Protein AF-A0A848F454-F1 (afdb_monomer_lite)

Secondary structure (DSSP, 8-state):
--PPPPPP---PPPPP--HHHHH-SSTT-HHHHHHHHHHHHHHHHHHHHHHHHHSSPPPHHHHHHHHHHHTSHHHHHHHHHHHHHHHHHHHHHHHHHHHHHHHHHHHHHHHHHHHHGGGHHHHHHHHHHHHHHHHHHHHHHHHHHHHHHH-HHHHHHHHH------------------

Radius of gyration: 47.29 Å; chains: 1; bounding box: 101×79×123 Å

Organism: NCBI:txid2728836

Structure (mmCIF, N/CA/C/O backbone):
data_AF-A0A848F454-F1
#
_entry.id   AF-A0A848F454-F1
#
loop_
_atom_site.group_PDB
_atom_site.id
_atom_site.type_symbol
_atom_site.label_atom_id
_atom_site.label_alt_id
_atom_site.label_comp_id
_atom_site.label_asym_id
_atom_site.label_entity_id
_atom_site.label_seq_id
_atom_site.pdbx_PDB_ins_code
_atom_site.Cartn_x
_atom_site.Cartn_y
_atom_site.Cartn_z
_atom_site.occupancy
_atom_site.B_iso_or_equiv
_atom_site.auth_seq_id
_atom_site.auth_comp_id
_atom_site.auth_asym_id
_atom_site.auth_atom_id
_atom_site.pdbx_PDB_model_num
ATOM 1 N N . MET A 1 1 ? -50.580 12.902 45.935 1.00 45.44 1 MET A N 1
ATOM 2 C CA . MET A 1 1 ? -49.292 12.178 45.995 1.00 45.44 1 MET A CA 1
ATOM 3 C C . MET A 1 1 ? -49.424 10.972 45.085 1.00 45.44 1 MET A C 1
ATOM 5 O O . MET A 1 1 ? -50.000 9.979 45.500 1.00 45.44 1 MET A O 1
ATOM 9 N N . SER A 1 2 ? -49.002 11.098 43.827 1.00 43.53 2 SER A N 1
ATOM 10 C CA . SER A 1 2 ? -49.099 10.017 42.840 1.00 43.53 2 SER A CA 1
ATOM 11 C C . SER A 1 2 ? -47.686 9.573 42.491 1.00 43.53 2 SER A C 1
ATOM 13 O O . SER A 1 2 ? -46.888 10.380 42.016 1.00 43.53 2 SER A O 1
ATOM 15 N N . ALA A 1 3 ? -47.368 8.321 42.814 1.00 49.91 3 ALA A N 1
ATOM 16 C CA . ALA A 1 3 ? -46.076 7.708 42.549 1.00 49.91 3 ALA A CA 1
ATOM 17 C C . ALA A 1 3 ? -45.879 7.526 41.036 1.00 49.91 3 ALA A C 1
ATOM 19 O O . ALA A 1 3 ? -46.734 6.956 40.360 1.00 49.91 3 ALA A O 1
ATOM 20 N N . GLN A 1 4 ? -44.757 8.022 40.515 1.00 55.28 4 GLN A N 1
ATOM 21 C CA . GLN A 1 4 ? -44.298 7.725 39.160 1.00 55.28 4 GLN A CA 1
ATOM 22 C C . GLN A 1 4 ? -43.738 6.294 39.123 1.00 55.28 4 GLN A C 1
ATOM 24 O O . GLN A 1 4 ? -42.974 5.930 40.022 1.00 55.28 4 GLN A O 1
ATOM 29 N N . PRO A 1 5 ? -44.079 5.473 38.117 1.00 55.25 5 PRO A N 1
ATOM 30 C CA . PRO A 1 5 ? -43.471 4.164 37.960 1.00 55.25 5 PRO A CA 1
ATOM 31 C C . PRO A 1 5 ? -42.067 4.319 37.361 1.00 55.25 5 PRO A C 1
ATOM 33 O O . PRO A 1 5 ? -41.865 5.022 36.372 1.00 55.25 5 PRO A O 1
ATOM 36 N N . LEU A 1 6 ? -41.094 3.663 37.994 1.00 48.56 6 LEU A N 1
ATOM 37 C CA . LEU A 1 6 ? -39.698 3.602 37.567 1.00 48.56 6 LEU A CA 1
ATOM 38 C C . LEU A 1 6 ? -39.610 2.983 36.166 1.00 48.56 6 LEU A C 1
ATOM 40 O O . LEU A 1 6 ? -40.014 1.839 35.957 1.00 48.56 6 LEU A O 1
ATOM 44 N N . ALA A 1 7 ? -39.078 3.755 35.218 1.00 51.28 7 ALA A N 1
ATOM 45 C CA . ALA A 1 7 ? -38.795 3.314 33.862 1.00 51.28 7 ALA A CA 1
ATOM 46 C C . ALA A 1 7 ? -37.866 2.092 33.891 1.00 51.28 7 ALA A C 1
ATOM 48 O O . ALA A 1 7 ? -36.738 2.149 34.382 1.00 51.28 7 ALA A O 1
ATOM 49 N N . SER A 1 8 ? -38.372 0.972 33.380 1.00 47.50 8 SER A N 1
ATOM 50 C CA . SER A 1 8 ? -37.621 -0.260 33.183 1.00 47.50 8 SER A CA 1
ATOM 51 C C . SER A 1 8 ? -36.456 -0.006 32.225 1.00 47.50 8 SER A C 1
ATOM 53 O O . SER A 1 8 ? -36.660 0.483 31.115 1.00 47.50 8 SER A O 1
ATOM 55 N N . GLY A 1 9 ? -35.236 -0.331 32.659 1.00 50.12 9 GLY A N 1
ATOM 56 C CA . GLY A 1 9 ? -34.034 -0.235 31.836 1.00 50.12 9 GLY A CA 1
ATOM 57 C C . GLY A 1 9 ? -34.177 -1.083 30.575 1.00 50.12 9 GLY A C 1
ATOM 58 O O . GLY A 1 9 ? -34.239 -2.310 30.646 1.00 50.12 9 GLY A O 1
ATOM 59 N N . SER A 1 10 ? -34.245 -0.425 29.420 1.00 44.00 10 SER A N 1
ATOM 60 C CA . SER A 1 10 ? -34.216 -1.079 28.118 1.00 44.00 10 SER A CA 1
ATOM 61 C C . SER A 1 10 ? -32.826 -1.668 27.899 1.00 44.00 10 SER A C 1
ATOM 63 O O . SER A 1 10 ? -31.872 -0.942 27.618 1.00 44.00 10 SER A O 1
ATOM 65 N N . ILE A 1 11 ? -32.708 -2.985 28.042 1.00 52.28 11 ILE A N 1
ATOM 66 C CA . ILE A 1 11 ? -31.531 -3.735 27.610 1.00 52.28 11 ILE A CA 1
ATOM 67 C C . ILE A 1 11 ? -31.545 -3.685 26.080 1.00 52.28 11 ILE A C 1
ATOM 69 O O . ILE A 1 11 ? -32.277 -4.433 25.433 1.00 52.28 11 ILE A O 1
ATOM 73 N N . THR A 1 12 ? -30.806 -2.746 25.489 1.00 55.12 12 THR A N 1
ATOM 74 C CA . THR A 1 12 ? -30.547 -2.754 24.046 1.00 55.12 12 THR A CA 1
ATOM 75 C C . THR A 1 12 ? -29.855 -4.070 23.687 1.00 55.12 12 THR A C 1
ATOM 77 O O . THR A 1 12 ? -28.896 -4.443 24.368 1.00 55.12 12 THR A O 1
ATOM 80 N N . PRO A 1 13 ? -30.333 -4.800 22.662 1.00 53.28 13 PRO A N 1
ATOM 81 C CA . PRO A 1 13 ? -29.710 -6.049 22.248 1.00 53.28 13 PRO A CA 1
ATOM 82 C C . PRO A 1 13 ? -28.257 -5.798 21.810 1.00 53.28 13 PRO A C 1
ATOM 84 O O . PRO A 1 13 ? -27.959 -4.713 21.302 1.00 53.28 13 PRO A O 1
ATOM 87 N N . PRO A 1 14 ? -27.354 -6.778 21.997 1.00 55.59 14 PRO A N 1
ATOM 88 C CA . PRO A 1 14 ? -25.957 -6.640 21.604 1.00 55.59 14 PRO A CA 1
ATOM 89 C C . PRO A 1 14 ? -25.873 -6.313 20.112 1.00 55.59 14 PRO A C 1
ATOM 91 O O . PRO A 1 14 ? -26.420 -7.032 19.273 1.00 55.59 14 PRO A O 1
ATOM 94 N N . THR A 1 15 ? -25.208 -5.207 19.781 1.00 56.75 15 THR A N 1
ATOM 95 C CA . THR A 1 15 ? -24.984 -4.807 18.390 1.00 56.75 15 THR A CA 1
ATOM 96 C C . THR A 1 15 ? -24.190 -5.896 17.667 1.00 56.75 15 THR A C 1
ATOM 98 O O . THR A 1 15 ? -23.108 -6.259 18.139 1.00 56.75 15 THR A O 1
ATOM 101 N N . PRO A 1 16 ? -24.677 -6.427 16.530 1.00 57.00 16 PRO A N 1
ATOM 102 C CA . PRO A 1 16 ? -23.926 -7.412 15.767 1.00 57.00 16 PRO A CA 1
ATOM 103 C C . PRO A 1 16 ? -22.580 -6.819 15.327 1.00 57.00 16 PRO A C 1
ATOM 105 O O . PRO A 1 16 ? -22.500 -5.673 14.887 1.00 57.00 16 PRO A O 1
ATOM 108 N N . HIS A 1 17 ? -21.505 -7.599 15.465 1.00 67.81 17 HIS A N 1
ATOM 109 C CA . HIS A 1 17 ? -20.146 -7.198 15.093 1.00 67.81 17 HIS A CA 1
ATOM 110 C C . HIS A 1 17 ? -19.968 -7.185 13.563 1.00 67.81 17 HIS A C 1
ATOM 112 O O . HIS A 1 17 ? -19.308 -8.053 12.999 1.00 67.81 17 HIS A O 1
ATOM 118 N N . THR A 1 18 ? -20.556 -6.201 12.884 1.00 83.38 18 THR A N 1
ATOM 119 C CA . THR A 1 18 ? -20.552 -6.076 11.414 1.00 83.38 18 THR A CA 1
ATOM 120 C C . THR A 1 18 ? -19.335 -5.333 10.853 1.00 83.38 18 THR A C 1
ATOM 122 O O . THR A 1 18 ? -19.245 -5.129 9.647 1.00 83.38 18 THR A O 1
ATOM 125 N N . THR A 1 19 ? -18.356 -4.962 11.686 1.00 89.50 19 THR A N 1
ATOM 126 C CA . THR A 1 19 ? -17.199 -4.150 11.260 1.00 89.50 19 THR A CA 1
ATOM 127 C C . THR A 1 19 ? -16.386 -4.788 10.134 1.00 89.50 19 THR A C 1
ATOM 129 O O . THR A 1 19 ? -15.828 -4.075 9.311 1.00 89.50 19 THR A O 1
ATOM 132 N N . TYR A 1 20 ? -16.331 -6.123 10.063 1.00 93.00 20 TYR A N 1
ATOM 133 C CA . TYR A 1 20 ? -15.667 -6.807 8.951 1.00 93.00 20 TYR A CA 1
ATOM 134 C C . TYR A 1 20 ? -16.362 -6.519 7.617 1.00 93.00 20 TYR A C 1
ATOM 136 O O . TYR A 1 20 ? -15.726 -6.021 6.699 1.00 93.00 20 TYR A O 1
ATOM 144 N N . SER A 1 21 ? -17.678 -6.741 7.541 1.00 93.00 21 SER A N 1
ATOM 145 C CA . SER A 1 21 ? -18.475 -6.450 6.341 1.00 93.00 21 SER A CA 1
ATOM 146 C C . SER A 1 21 ? -18.534 -4.960 5.993 1.00 93.00 21 SER A C 1
ATOM 148 O O . SER A 1 21 ? -18.821 -4.619 4.855 1.00 93.00 21 SER A O 1
ATOM 150 N N . SER A 1 22 ? -18.273 -4.071 6.956 1.00 92.75 22 SER A N 1
ATOM 151 C CA . SER A 1 22 ? -18.158 -2.629 6.707 1.00 92.75 22 SER A CA 1
ATOM 152 C C . SER A 1 22 ? -16.800 -2.214 6.128 1.00 92.75 22 SER A C 1
ATOM 154 O O . SER A 1 22 ? -16.682 -1.103 5.624 1.00 92.75 22 SER A O 1
ATOM 156 N N . LEU A 1 23 ? -15.768 -3.058 6.246 1.00 94.81 23 LEU A N 1
ATOM 157 C CA . LEU A 1 23 ? -14.408 -2.761 5.786 1.00 94.81 23 LEU A CA 1
ATOM 158 C C . LEU A 1 23 ? -13.990 -3.584 4.572 1.00 94.81 23 LEU A C 1
ATOM 160 O O . LEU A 1 23 ? -13.203 -3.076 3.785 1.00 94.81 23 LEU A O 1
ATOM 164 N N . VAL A 1 24 ? -14.469 -4.821 4.437 1.00 96.12 24 VAL A N 1
ATOM 165 C CA . VAL A 1 24 ? -14.072 -5.759 3.382 1.00 96.12 24 VAL A CA 1
ATOM 166 C C . VAL A 1 24 ? -15.215 -5.928 2.394 1.00 96.12 24 VAL A C 1
ATOM 168 O O . VAL A 1 24 ? -16.274 -6.447 2.747 1.00 96.12 24 VAL A O 1
ATOM 171 N N . GLU A 1 25 ? -14.986 -5.510 1.152 1.00 92.88 25 GLU A N 1
ATOM 172 C CA . GLU A 1 25 ? -16.002 -5.565 0.095 1.00 92.88 25 GLU A CA 1
ATOM 173 C C . GLU A 1 25 ? -16.031 -6.919 -0.627 1.00 92.88 25 GLU A C 1
ATOM 175 O O . GLU A 1 25 ? -17.074 -7.353 -1.116 1.00 92.88 25 GLU A O 1
ATOM 180 N N . SER A 1 26 ? -14.886 -7.603 -0.701 1.00 94.50 26 SER A N 1
ATOM 181 C CA . SER A 1 26 ? -14.753 -8.915 -1.341 1.00 94.50 26 SER A CA 1
ATOM 182 C C . SER A 1 26 ? -13.542 -9.681 -0.809 1.00 94.50 26 SER A C 1
ATOM 184 O O . SER A 1 26 ? -12.640 -9.097 -0.212 1.00 94.50 26 SER A O 1
ATOM 186 N N . ASP A 1 27 ? -13.459 -10.982 -1.092 1.00 91.12 27 ASP A N 1
ATOM 187 C CA . ASP A 1 27 ? -12.303 -11.801 -0.696 1.00 91.12 27 ASP A CA 1
ATOM 188 C C . ASP A 1 27 ? -10.980 -11.301 -1.304 1.00 91.12 27 ASP A C 1
ATOM 190 O O . ASP A 1 27 ? -9.922 -11.486 -0.704 1.00 91.12 27 ASP A O 1
ATOM 194 N N . ALA A 1 28 ? -11.034 -10.621 -2.454 1.00 92.50 28 ALA A N 1
ATOM 195 C CA . ALA A 1 28 ? -9.875 -10.039 -3.131 1.00 92.50 28 ALA A CA 1
ATOM 196 C C . ALA A 1 28 ? -9.559 -8.590 -2.696 1.00 92.50 28 ALA A C 1
ATOM 198 O O . ALA A 1 28 ? -8.589 -8.007 -3.182 1.00 92.50 28 ALA A O 1
ATOM 199 N N . ASP A 1 29 ? -10.349 -7.996 -1.793 1.00 95.75 29 ASP A N 1
ATOM 200 C CA . ASP A 1 29 ? -10.162 -6.624 -1.306 1.00 95.75 29 ASP A CA 1
ATOM 201 C C . ASP A 1 29 ? -9.009 -6.545 -0.294 1.00 95.75 29 ASP A C 1
ATOM 203 O O . ASP A 1 29 ? -9.201 -6.537 0.925 1.00 95.75 29 ASP A O 1
ATOM 207 N N . LEU A 1 30 ? -7.777 -6.500 -0.806 1.00 94.88 30 LEU A N 1
ATOM 208 C CA . LEU A 1 30 ? -6.572 -6.430 0.021 1.00 94.88 30 LEU A CA 1
ATOM 209 C C . LEU A 1 30 ? -6.564 -5.190 0.929 1.00 94.88 30 LEU A C 1
ATOM 211 O O . LEU A 1 30 ? -6.182 -5.296 2.095 1.00 94.88 30 LEU A O 1
ATOM 215 N N . VAL A 1 31 ? -7.026 -4.042 0.418 1.00 97.19 31 VAL A N 1
ATOM 216 C CA . VAL A 1 31 ? -7.158 -2.800 1.197 1.00 97.19 31 VAL A CA 1
ATOM 217 C C . VAL A 1 31 ? -8.091 -3.030 2.382 1.00 97.19 31 VAL A C 1
ATOM 219 O O . VAL A 1 31 ? -7.720 -2.734 3.517 1.00 97.19 31 VAL A O 1
ATOM 222 N N . GLY A 1 32 ? -9.264 -3.619 2.144 1.00 96.88 32 GLY A N 1
ATOM 223 C CA . GLY A 1 32 ? -10.228 -3.948 3.190 1.00 96.88 32 GLY A CA 1
ATOM 224 C C . GLY A 1 32 ? -9.670 -4.901 4.245 1.00 96.88 32 GLY A C 1
ATOM 225 O O . GLY A 1 32 ? -9.848 -4.668 5.443 1.00 96.88 32 GLY A O 1
ATOM 226 N N . HIS A 1 33 ? -8.952 -5.954 3.839 1.00 97.75 33 HIS A N 1
ATOM 227 C CA . HIS A 1 33 ? -8.353 -6.907 4.786 1.00 97.75 33 HIS A CA 1
ATOM 228 C C . HIS A 1 33 ? -7.281 -6.254 5.666 1.00 97.75 33 HIS A C 1
ATOM 230 O O . HIS A 1 33 ? -7.253 -6.479 6.881 1.00 97.75 33 HIS A O 1
ATOM 236 N N . VAL A 1 34 ? -6.424 -5.410 5.085 1.00 97.69 34 VAL A N 1
ATOM 237 C CA . VAL A 1 34 ? -5.413 -4.648 5.838 1.00 97.69 34 VAL A CA 1
ATOM 238 C C . VAL A 1 34 ? -6.084 -3.622 6.760 1.00 97.69 34 VAL A C 1
ATOM 240 O O . VAL A 1 34 ? -5.735 -3.531 7.939 1.00 97.69 34 VAL A O 1
ATOM 243 N N . ALA A 1 35 ? -7.113 -2.921 6.282 1.00 97.50 35 ALA A N 1
ATOM 244 C CA . ALA A 1 35 ? -7.908 -1.995 7.086 1.00 97.50 35 ALA A CA 1
ATOM 245 C C . ALA A 1 35 ? -8.575 -2.702 8.282 1.00 97.50 35 ALA A C 1
ATOM 247 O O . ALA A 1 35 ? -8.561 -2.196 9.409 1.00 97.50 35 ALA A O 1
ATOM 248 N N . TYR A 1 36 ? -9.093 -3.918 8.084 1.00 96.81 36 TYR A N 1
ATOM 249 C CA . TYR A 1 36 ? -9.636 -4.736 9.168 1.00 96.81 36 TYR A CA 1
ATOM 250 C C . TYR A 1 36 ? -8.564 -5.141 10.192 1.00 96.81 36 TYR A C 1
ATOM 252 O O . TYR A 1 36 ? -8.827 -5.138 11.401 1.00 96.81 36 TYR A O 1
ATOM 260 N N . ALA A 1 37 ? -7.340 -5.437 9.748 1.00 97.06 37 ALA A N 1
ATOM 261 C CA . ALA A 1 37 ? -6.222 -5.691 10.654 1.00 97.06 37 ALA A CA 1
ATOM 262 C C . ALA A 1 37 ? -5.902 -4.458 11.523 1.00 97.06 37 ALA A C 1
ATOM 264 O O . ALA A 1 37 ? -5.672 -4.605 12.728 1.00 97.06 37 ALA A O 1
ATOM 265 N N . PHE A 1 38 ? -5.973 -3.242 10.970 1.00 97.25 38 PHE A N 1
ATOM 266 C CA . PHE A 1 38 ? -5.823 -2.006 11.748 1.00 97.25 38 PHE A CA 1
ATOM 267 C C . PHE A 1 38 ? -6.941 -1.796 12.763 1.00 97.25 38 PHE A C 1
ATOM 269 O O . PHE A 1 38 ? -6.659 -1.466 13.916 1.00 97.25 38 PHE A O 1
ATOM 276 N N . TYR A 1 39 ? -8.190 -2.078 12.398 1.00 96.44 39 TYR A N 1
ATOM 277 C CA . TYR A 1 39 ? -9.290 -2.092 13.361 1.00 96.44 39 TYR A CA 1
ATOM 278 C C . TYR A 1 39 ? -9.012 -3.061 14.528 1.00 96.44 39 TYR A C 1
ATOM 280 O O 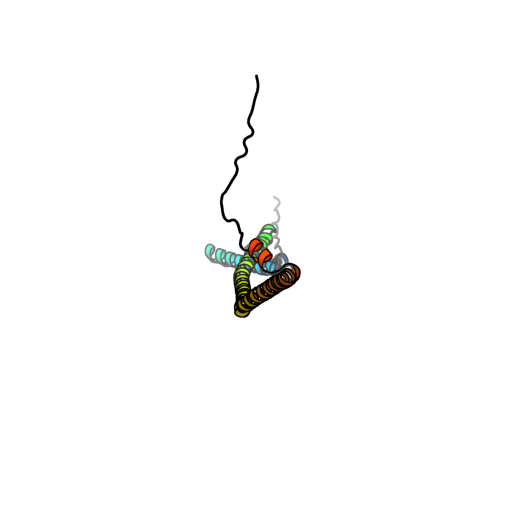. TYR A 1 39 ? -9.168 -2.705 15.699 1.00 96.44 39 TYR A O 1
ATOM 288 N N . LYS A 1 40 ? -8.557 -4.289 14.239 1.00 95.38 40 LYS A N 1
ATOM 289 C CA . LYS A 1 40 ? -8.238 -5.292 15.272 1.00 95.38 40 LYS A CA 1
ATOM 290 C C . LYS A 1 40 ? -7.076 -4.851 16.162 1.00 95.38 40 LYS A C 1
ATOM 292 O O . LYS A 1 40 ? -7.149 -5.040 17.378 1.00 95.38 40 LYS A O 1
ATOM 297 N N . ARG A 1 41 ? -6.045 -4.235 15.576 1.00 96.94 41 ARG A N 1
ATOM 298 C CA . ARG A 1 41 ? -4.927 -3.604 16.295 1.00 96.94 41 ARG A CA 1
ATOM 299 C C . ARG A 1 41 ? -5.438 -2.542 17.267 1.00 96.94 41 ARG A C 1
ATOM 301 O O . ARG A 1 41 ? -5.062 -2.552 18.436 1.00 96.94 41 ARG A O 1
ATOM 308 N N . ASP A 1 42 ? -6.311 -1.654 16.812 1.00 96.88 42 ASP A N 1
ATOM 309 C CA . ASP A 1 42 ? -6.854 -0.580 17.644 1.00 96.88 42 ASP A CA 1
ATOM 310 C C . ASP A 1 42 ? -7.762 -1.116 18.756 1.00 96.88 42 ASP A C 1
ATOM 312 O O . ASP A 1 42 ? -7.688 -0.643 19.889 1.00 96.88 42 ASP A O 1
ATOM 316 N N . LYS A 1 43 ? -8.552 -2.162 18.479 1.00 94.75 43 LYS A N 1
ATOM 317 C CA . LYS A 1 43 ? -9.345 -2.854 19.505 1.00 94.75 43 LYS A CA 1
ATOM 318 C C . LYS A 1 43 ? -8.460 -3.439 20.606 1.00 94.75 43 LYS A C 1
ATOM 320 O O . LYS A 1 43 ? -8.816 -3.361 21.780 1.00 94.75 43 LYS A O 1
ATOM 325 N N . LEU A 1 44 ? -7.312 -4.016 20.245 1.00 96.19 44 LEU A N 1
ATOM 326 C CA . LEU A 1 44 ? -6.352 -4.526 21.225 1.00 96.19 44 LEU A CA 1
ATOM 327 C C . LEU A 1 44 ? -5.789 -3.388 22.086 1.00 96.19 44 LEU A C 1
ATOM 329 O O . LEU A 1 44 ? -5.857 -3.476 23.311 1.00 96.19 44 LEU A O 1
ATOM 333 N N . LYS A 1 45 ? -5.340 -2.294 21.457 1.00 97.19 45 LYS A N 1
ATOM 334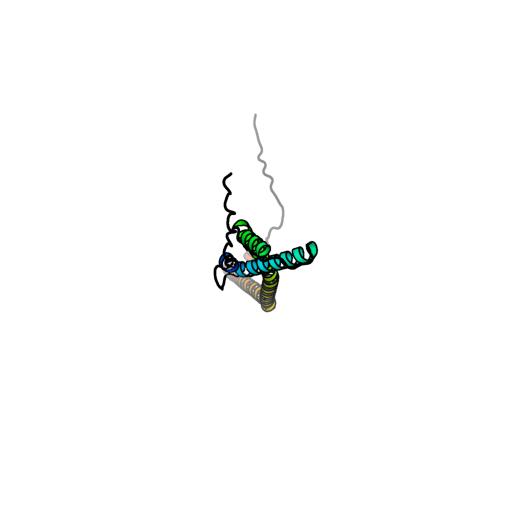 C CA . LYS A 1 45 ? -4.847 -1.098 22.162 1.00 97.19 45 LYS A CA 1
ATOM 335 C C . LYS A 1 45 ? -5.893 -0.515 23.110 1.00 97.19 45 LYS A C 1
ATOM 337 O O . LYS A 1 45 ? -5.560 -0.116 24.220 1.00 97.19 45 LYS A O 1
ATOM 342 N N . PHE A 1 46 ? -7.159 -0.491 22.700 1.00 96.75 46 PHE A N 1
ATOM 343 C CA . PHE A 1 46 ? -8.266 -0.067 23.552 1.00 96.75 46 PHE A CA 1
ATOM 344 C C . PHE A 1 46 ? -8.405 -0.963 24.792 1.00 96.75 46 PHE A C 1
ATOM 346 O O . PHE A 1 46 ? -8.452 -0.464 25.917 1.00 96.75 46 PHE A O 1
ATOM 353 N N . CYS A 1 47 ? -8.404 -2.287 24.612 1.00 94.62 47 CYS A N 1
ATOM 354 C CA . CYS A 1 47 ? 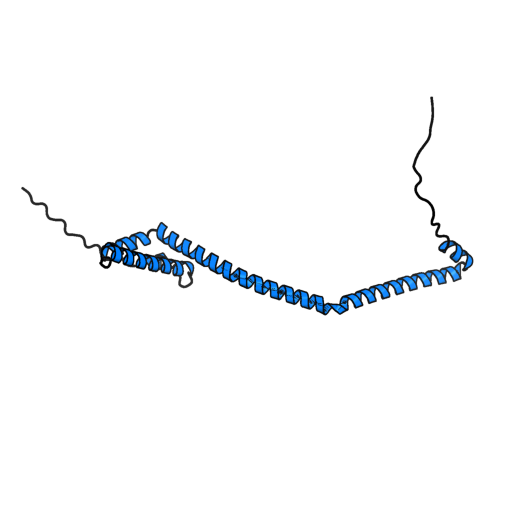-8.462 -3.2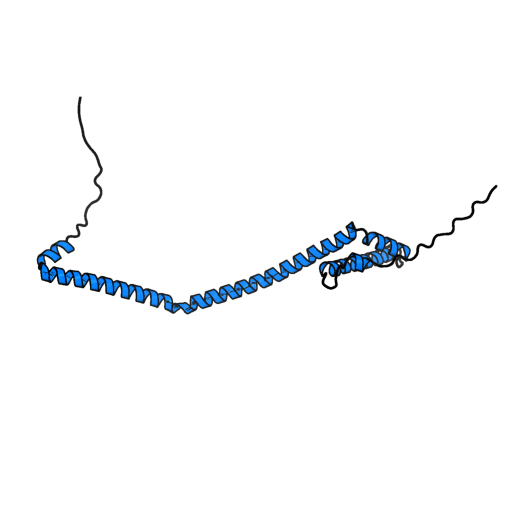36 25.726 1.00 94.62 47 CYS A CA 1
ATOM 355 C C . CYS A 1 47 ? -7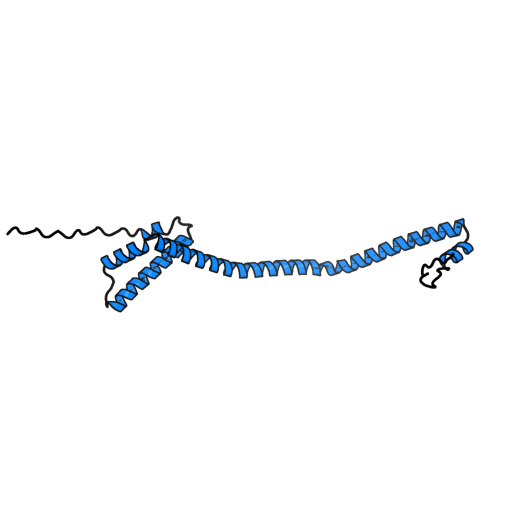.273 -3.084 26.687 1.00 94.62 47 CYS A C 1
ATOM 357 O O . CYS A 1 47 ? -7.454 -3.130 27.905 1.00 94.62 47 CYS A O 1
ATOM 359 N N . GLU A 1 48 ? -6.065 -2.909 26.151 1.00 96.69 48 GLU A N 1
ATOM 360 C CA . GLU A 1 48 ? -4.848 -2.677 26.934 1.00 96.69 48 GLU A CA 1
ATOM 361 C C . GLU A 1 48 ? -4.917 -1.360 27.705 1.00 96.69 48 GLU A C 1
ATOM 363 O O . GLU A 1 48 ? -4.597 -1.327 28.893 1.00 96.69 48 GLU A O 1
ATOM 368 N N . HIS A 1 49 ? -5.403 -0.295 27.064 1.00 97.06 49 HIS A N 1
ATOM 369 C CA . HIS A 1 49 ? -5.566 1.011 27.688 1.00 97.06 49 HIS A CA 1
ATOM 370 C C . HIS A 1 49 ? -6.518 0.953 28.885 1.00 97.06 49 HIS A C 1
ATOM 372 O O . HIS A 1 49 ? -6.164 1.433 29.961 1.00 97.06 49 HIS A O 1
ATOM 378 N N . ILE A 1 50 ? -7.686 0.317 28.735 1.00 96.75 50 ILE A N 1
ATOM 379 C CA . ILE A 1 50 ? -8.662 0.152 29.825 1.00 96.75 50 ILE A CA 1
ATOM 380 C C . ILE A 1 50 ? -8.082 -0.702 30.957 1.00 96.75 50 ILE A C 1
ATOM 382 O O . ILE A 1 50 ? -8.253 -0.376 32.132 1.00 96.75 50 ILE A O 1
ATOM 386 N N . ARG A 1 51 ? -7.331 -1.759 30.623 1.00 95.25 51 ARG A N 1
ATOM 387 C CA . ARG A 1 51 ? -6.642 -2.579 31.627 1.00 95.25 51 ARG A CA 1
ATOM 388 C C . ARG A 1 51 ? -5.616 -1.772 32.413 1.00 95.25 51 ARG A C 1
ATOM 390 O O . ARG A 1 51 ? -5.556 -1.914 33.630 1.00 95.25 51 ARG A O 1
ATOM 397 N N . ALA A 1 52 ? -4.844 -0.926 31.739 1.00 96.88 52 ALA A N 1
ATOM 398 C CA . ALA A 1 52 ? -3.833 -0.090 32.373 1.00 96.88 52 ALA A CA 1
ATOM 399 C C . ALA A 1 52 ? -4.441 1.017 33.253 1.00 96.88 52 ALA A C 1
ATOM 401 O O . ALA A 1 52 ? -3.907 1.309 34.317 1.00 96.88 52 ALA A O 1
ATOM 402 N N . THR A 1 53 ? -5.558 1.620 32.835 1.00 96.69 53 THR A N 1
ATOM 403 C CA . THR A 1 53 ? -6.187 2.752 33.544 1.00 96.69 53 THR A CA 1
ATOM 404 C C . THR A 1 53 ? -7.147 2.330 34.651 1.00 96.69 53 THR A C 1
ATOM 406 O O . THR A 1 53 ? -7.198 2.980 35.692 1.00 96.69 53 THR A O 1
ATOM 409 N N . HIS A 1 54 ? -7.897 1.243 34.460 1.00 95.38 54 HIS A N 1
ATOM 410 C CA . HIS A 1 54 ? -8.940 0.804 35.393 1.00 95.38 54 HIS A CA 1
ATOM 411 C C . HIS A 1 54 ? -8.610 -0.507 36.121 1.00 95.38 54 HIS A C 1
ATOM 413 O O . HIS A 1 54 ? -9.393 -0.944 36.963 1.00 95.38 54 HIS A O 1
ATOM 419 N N . GLY A 1 55 ? -7.491 -1.168 35.794 1.00 95.69 55 GLY A N 1
ATOM 420 C CA . GLY A 1 55 ? -7.080 -2.431 36.422 1.00 95.69 55 GLY A CA 1
ATOM 421 C C . GLY A 1 55 ? -7.984 -3.625 36.095 1.00 95.69 55 GLY A C 1
ATOM 422 O O . GLY A 1 55 ? -7.907 -4.658 36.757 1.00 95.69 55 GLY A O 1
ATOM 423 N N . ARG A 1 56 ? -8.855 -3.501 35.088 1.00 93.81 56 ARG A N 1
ATOM 424 C CA . ARG A 1 56 ? -9.824 -4.528 34.677 1.00 93.81 56 ARG A CA 1
ATOM 425 C C . ARG A 1 56 ? -9.934 -4.619 33.159 1.00 93.81 56 ARG A C 1
ATOM 427 O O . ARG A 1 56 ? -9.573 -3.692 32.445 1.00 93.81 56 ARG A O 1
ATOM 434 N N . SER A 1 57 ? -10.486 -5.719 32.658 1.00 92.94 57 SER A N 1
ATOM 435 C CA . SER A 1 57 ? -10.905 -5.797 31.254 1.00 92.94 57 SER A CA 1
ATOM 436 C C . SER A 1 57 ? -12.061 -4.821 30.962 1.00 92.94 57 SER A C 1
ATOM 438 O O . SER A 1 57 ? -12.826 -4.487 31.880 1.00 92.94 57 SER A O 1
ATOM 440 N N . PRO A 1 58 ? -12.209 -4.361 29.705 1.00 94.38 58 PRO A N 1
ATOM 441 C CA . PRO A 1 58 ? -13.346 -3.539 29.315 1.00 94.38 58 PRO A CA 1
ATOM 442 C C . PRO A 1 58 ? -14.660 -4.307 29.475 1.00 94.38 58 PRO A C 1
ATOM 444 O O . PRO A 1 58 ? -14.738 -5.512 29.231 1.00 94.38 58 PRO A O 1
ATOM 447 N N . THR A 1 59 ? -15.686 -3.592 29.919 1.00 94.88 59 THR A N 1
ATOM 448 C CA . THR A 1 59 ? -17.063 -4.076 29.991 1.00 94.88 59 THR A CA 1
ATOM 449 C C . THR A 1 59 ? -17.652 -4.212 28.590 1.00 94.88 59 THR A C 1
ATOM 451 O O . THR A 1 59 ? -17.178 -3.588 27.640 1.00 94.88 59 THR A O 1
ATOM 454 N N . GLN A 1 60 ? -18.730 -4.987 28.457 1.00 90.50 60 GLN A N 1
ATOM 455 C CA . GLN A 1 60 ? -19.405 -5.145 27.169 1.00 90.50 60 GLN A CA 1
ATOM 456 C C . GLN A 1 60 ? -19.883 -3.799 26.601 1.00 90.50 60 GLN A C 1
ATOM 458 O O . GLN A 1 60 ? -19.684 -3.531 25.423 1.00 90.50 60 GLN A O 1
ATOM 463 N N . GLN A 1 61 ? -20.417 -2.916 27.449 1.00 92.44 61 GLN A N 1
ATOM 464 C CA . GLN A 1 61 ? -20.902 -1.601 27.030 1.00 92.44 61 GLN A CA 1
ATOM 465 C C . GLN A 1 61 ? -19.773 -0.705 26.491 1.00 92.44 61 GLN A C 1
ATOM 467 O O . GLN A 1 61 ? -19.950 -0.033 25.480 1.00 92.44 61 GLN A O 1
ATOM 472 N N . GLU A 1 62 ? -18.595 -0.725 27.122 1.00 93.81 62 GLU A N 1
ATOM 473 C CA . GLU A 1 62 ? -17.410 -0.001 26.635 1.00 93.81 62 GLU A CA 1
ATOM 474 C C . GLU A 1 62 ? -16.942 -0.537 25.272 1.00 93.81 62 GLU A C 1
ATOM 476 O O . GLU A 1 62 ? -16.571 0.238 24.389 1.00 93.81 62 GLU A O 1
ATOM 481 N N . VAL A 1 63 ? -16.994 -1.859 25.079 1.00 92.62 63 VAL A N 1
ATOM 482 C CA . VAL A 1 63 ? -16.660 -2.499 23.799 1.00 92.62 63 VAL A CA 1
ATOM 483 C C . VAL A 1 63 ? -17.674 -2.134 22.714 1.00 92.62 63 VAL A C 1
ATOM 485 O O . VAL A 1 63 ? -17.270 -1.840 21.590 1.00 92.62 63 VAL A O 1
ATOM 488 N N . ASP A 1 64 ? -18.966 -2.113 23.035 1.00 91.31 64 ASP A N 1
ATOM 489 C CA . ASP A 1 64 ? -20.025 -1.757 22.089 1.00 91.31 64 ASP A CA 1
ATOM 490 C C . ASP A 1 64 ? -19.900 -0.295 21.640 1.00 91.31 64 ASP A C 1
ATOM 492 O O . ASP A 1 64 ? -19.954 -0.018 20.441 1.00 91.31 64 ASP A O 1
ATOM 496 N N . VAL A 1 65 ? -19.623 0.629 22.567 1.00 93.25 65 VAL A N 1
ATOM 497 C CA . VAL A 1 65 ? -19.344 2.040 22.243 1.00 93.25 65 VAL A CA 1
ATOM 498 C C . VAL A 1 65 ? -18.113 2.167 21.343 1.00 93.25 65 VAL A C 1
ATOM 500 O O . VAL A 1 65 ? -18.139 2.913 20.361 1.00 93.25 65 VAL A O 1
ATOM 503 N N . PHE A 1 66 ? -17.045 1.414 21.624 1.00 93.94 66 PHE A N 1
ATOM 504 C CA . PHE A 1 66 ? -15.858 1.388 20.767 1.00 93.94 66 PHE A CA 1
ATOM 505 C C . PHE A 1 66 ? -16.195 0.911 19.346 1.00 93.94 66 PHE A C 1
ATOM 507 O O . PHE A 1 66 ? -15.806 1.550 18.370 1.00 93.94 66 PHE A O 1
ATOM 514 N N . ILE A 1 67 ? -16.952 -0.182 19.214 1.00 92.94 67 ILE A N 1
ATOM 515 C CA . ILE A 1 67 ? -17.351 -0.726 17.908 1.00 92.94 67 ILE A CA 1
ATOM 516 C C . ILE A 1 67 ? -18.217 0.268 17.142 1.00 92.94 67 ILE A C 1
ATOM 518 O O . ILE A 1 67 ? -17.959 0.502 15.964 1.00 92.94 67 ILE A O 1
ATOM 522 N N . GLN A 1 68 ? -19.207 0.872 17.802 1.00 92.06 68 GLN A N 1
ATOM 523 C CA . GLN A 1 68 ? -20.040 1.909 17.200 1.00 92.06 68 GLN A CA 1
ATOM 524 C C . GLN A 1 68 ? -19.178 3.062 16.692 1.00 92.06 68 GLN A C 1
ATOM 526 O O . GLN A 1 68 ? -19.345 3.469 15.550 1.00 92.06 68 GLN A O 1
ATOM 531 N N . THR A 1 69 ? -18.202 3.505 17.491 1.00 93.19 69 THR A N 1
ATOM 532 C CA . THR A 1 69 ? -17.271 4.580 17.121 1.00 93.19 69 THR A CA 1
ATOM 533 C C . THR A 1 69 ? -16.423 4.215 15.899 1.00 93.19 69 THR A C 1
ATOM 535 O O . THR A 1 69 ? -16.265 5.016 14.981 1.00 93.19 69 THR A O 1
ATOM 538 N N . CYS A 1 70 ? -15.881 2.998 15.850 1.00 92.88 70 CYS A N 1
ATOM 539 C CA . CYS A 1 70 ? -15.093 2.523 14.711 1.00 92.88 70 CYS A CA 1
ATOM 540 C C . CYS A 1 70 ? -15.924 2.320 13.438 1.00 92.88 70 CYS A C 1
ATOM 542 O O . CYS A 1 70 ? -15.364 2.420 12.351 1.00 92.88 70 CYS A O 1
ATOM 544 N N . ASN A 1 71 ? -17.225 2.055 13.572 1.00 92.50 71 ASN A N 1
ATOM 545 C CA . ASN A 1 71 ? -18.150 1.891 12.453 1.00 92.50 71 ASN A CA 1
ATOM 546 C C . ASN A 1 71 ? -18.710 3.221 11.915 1.00 92.50 71 ASN A C 1
ATOM 548 O O . ASN A 1 71 ? -19.524 3.181 10.999 1.00 92.50 71 ASN A O 1
ATOM 552 N N . LEU A 1 72 ? -18.300 4.388 12.436 1.00 93.62 72 LEU A N 1
ATOM 553 C CA . LEU A 1 72 ? -18.579 5.653 11.747 1.00 93.62 72 LEU A CA 1
ATOM 554 C C . LEU A 1 72 ? -17.838 5.689 10.406 1.00 93.62 72 LEU A C 1
ATOM 556 O O . LEU A 1 72 ? -16.652 5.360 10.346 1.00 93.62 72 LEU A O 1
ATOM 560 N N . ASP A 1 73 ? -18.496 6.209 9.371 1.00 93.19 73 ASP A N 1
ATOM 561 C CA . ASP A 1 73 ? -17.947 6.292 8.011 1.00 93.19 73 ASP A CA 1
ATOM 562 C C . ASP A 1 73 ? -16.561 6.946 7.971 1.00 93.19 73 ASP A C 1
ATOM 564 O O . ASP A 1 73 ? -15.647 6.430 7.336 1.00 93.19 73 ASP A O 1
ATOM 568 N N . THR A 1 74 ? -16.353 8.030 8.723 1.00 94.50 74 THR A N 1
ATOM 569 C CA . THR A 1 74 ? -15.050 8.711 8.808 1.00 94.50 74 THR A CA 1
ATOM 570 C C . THR A 1 74 ? -13.945 7.803 9.353 1.00 94.50 74 THR A C 1
ATOM 572 O O . THR A 1 74 ? -12.800 7.882 8.912 1.00 94.50 74 THR A O 1
ATOM 575 N N . ARG A 1 75 ? -14.259 6.931 10.319 1.00 94.94 75 ARG A N 1
ATOM 576 C CA . ARG A 1 75 ? -13.286 5.991 10.895 1.00 94.94 75 ARG A CA 1
ATOM 577 C C . ARG A 1 75 ? -13.021 4.827 9.948 1.00 94.94 75 ARG A C 1
ATOM 579 O O . ARG A 1 75 ? -11.861 4.467 9.778 1.00 94.94 75 ARG A O 1
ATOM 586 N N . LEU A 1 76 ? -14.057 4.299 9.297 1.00 95.38 76 LEU A N 1
ATOM 587 C CA . LEU A 1 76 ? -13.923 3.256 8.277 1.00 95.38 76 LEU A CA 1
ATOM 588 C C . LEU A 1 76 ? -13.063 3.733 7.099 1.00 95.38 76 LEU A C 1
ATOM 590 O O . LEU A 1 76 ? -12.096 3.066 6.733 1.00 95.38 76 LEU A O 1
ATOM 594 N N . GLN A 1 77 ? -13.350 4.925 6.571 1.00 96.12 77 GLN A N 1
ATOM 595 C CA . GLN A 1 77 ? -12.547 5.566 5.526 1.00 96.12 77 GLN A CA 1
ATOM 596 C C . GLN A 1 77 ? -11.113 5.813 5.994 1.00 96.12 77 GLN A C 1
ATOM 598 O O . GLN A 1 77 ? -10.179 5.559 5.244 1.00 96.12 77 GLN A O 1
ATOM 603 N N . GLY A 1 78 ? -10.923 6.240 7.246 1.00 97.25 78 GLY A N 1
ATOM 604 C CA . GLY A 1 78 ? -9.593 6.406 7.830 1.00 97.25 78 GLY A CA 1
ATOM 605 C C . GLY A 1 78 ? -8.777 5.110 7.832 1.00 97.25 78 GLY A C 1
ATOM 606 O O . GLY A 1 78 ? -7.611 5.129 7.449 1.00 97.25 78 GLY A O 1
ATOM 607 N N . TYR A 1 79 ? -9.388 3.979 8.199 1.00 97.50 79 TYR A N 1
ATOM 608 C CA . TYR A 1 79 ? -8.713 2.678 8.150 1.00 97.50 79 TYR A CA 1
ATOM 609 C C . TYR A 1 79 ? -8.361 2.250 6.724 1.00 97.50 79 TYR A C 1
ATOM 611 O O . TYR A 1 79 ? -7.263 1.740 6.506 1.00 97.50 79 TYR A O 1
ATOM 619 N N . ARG A 1 80 ? -9.265 2.467 5.759 1.00 97.69 80 ARG A N 1
ATOM 620 C CA . ARG A 1 80 ? -8.995 2.167 4.345 1.00 97.69 80 ARG A CA 1
ATOM 621 C C . ARG A 1 80 ? -7.883 3.052 3.782 1.00 97.69 80 ARG A C 1
ATOM 623 O O . ARG A 1 80 ? -6.959 2.522 3.183 1.00 97.69 80 ARG A O 1
ATOM 630 N N . ALA A 1 81 ? -7.893 4.349 4.075 1.00 97.69 81 ALA A N 1
ATOM 631 C CA . ALA A 1 81 ? -6.844 5.272 3.647 1.00 97.69 81 ALA A CA 1
ATOM 632 C C . ALA A 1 81 ? -5.468 4.921 4.248 1.00 97.69 81 ALA A C 1
ATOM 634 O O . ALA A 1 81 ? -4.463 4.934 3.542 1.00 97.69 81 ALA A O 1
ATOM 635 N N . GLU A 1 82 ? -5.395 4.555 5.538 1.00 97.44 82 GLU A N 1
ATOM 636 C CA . GLU A 1 82 ? -4.140 4.078 6.151 1.00 97.44 82 GLU A CA 1
ATOM 637 C C . GLU A 1 82 ? -3.638 2.804 5.446 1.00 97.44 82 GLU A C 1
ATOM 639 O O . GLU A 1 82 ? -2.434 2.637 5.242 1.00 97.44 82 GLU A O 1
ATOM 644 N N . ALA A 1 83 ? -4.554 1.910 5.058 1.00 97.75 83 ALA A N 1
ATOM 645 C CA . ALA A 1 83 ? -4.225 0.663 4.373 1.00 97.75 83 ALA A CA 1
ATOM 646 C C . ALA A 1 83 ? -3.739 0.901 2.937 1.00 97.75 83 ALA A C 1
ATOM 648 O O . ALA A 1 83 ? -2.746 0.298 2.532 1.00 97.75 83 ALA A O 1
ATOM 649 N N . GLU A 1 84 ? -4.388 1.802 2.199 1.00 97.25 84 GLU A N 1
ATOM 650 C CA . GLU A 1 84 ? -3.976 2.230 0.858 1.00 97.25 84 GLU A CA 1
ATOM 651 C C . GLU A 1 84 ? -2.554 2.786 0.876 1.00 97.25 84 GLU A C 1
ATOM 653 O O . GLU A 1 84 ? -1.701 2.294 0.142 1.00 97.25 84 GLU A O 1
ATOM 658 N N . VAL A 1 85 ? -2.260 3.719 1.787 1.00 97.25 85 VAL A N 1
ATOM 659 C CA . VAL A 1 85 ? -0.918 4.309 1.920 1.00 97.25 85 VAL A CA 1
ATOM 660 C C . VAL A 1 85 ? 0.135 3.254 2.268 1.00 97.25 85 VAL A C 1
ATOM 662 O O . VAL A 1 85 ? 1.259 3.308 1.767 1.00 97.25 85 VAL A O 1
ATOM 665 N N . LEU A 1 86 ? -0.188 2.285 3.134 1.00 96.19 86 LEU A N 1
ATOM 666 C CA . LEU A 1 86 ? 0.747 1.208 3.467 1.00 96.19 86 LEU A CA 1
ATOM 667 C C . LEU A 1 86 ? 1.048 0.325 2.247 1.00 96.19 86 LEU A C 1
ATOM 669 O O . LEU A 1 86 ? 2.208 -0.007 2.007 1.00 96.19 86 LEU A O 1
ATOM 673 N N . LEU A 1 87 ? 0.017 -0.058 1.494 1.00 95.06 87 LEU A N 1
ATOM 674 C CA . LEU A 1 87 ? 0.155 -0.920 0.320 1.00 95.06 87 LEU A CA 1
ATOM 675 C C . LEU A 1 87 ? 0.847 -0.208 -0.843 1.00 95.06 87 LEU A C 1
ATOM 677 O O . LEU A 1 87 ? 1.656 -0.829 -1.532 1.00 95.06 87 LEU A O 1
ATOM 681 N N . GLU A 1 88 ? 0.580 1.082 -1.037 1.00 94.38 88 GLU A N 1
ATOM 682 C CA . GLU A 1 88 ? 1.270 1.922 -2.016 1.00 94.38 88 GLU A CA 1
ATOM 683 C C . GLU A 1 88 ? 2.771 1.961 -1.722 1.00 94.38 88 GLU A C 1
ATOM 685 O O . GLU A 1 88 ? 3.568 1.593 -2.580 1.00 94.38 88 GLU A O 1
ATOM 690 N N . ARG A 1 89 ? 3.158 2.276 -0.480 1.00 92.69 89 ARG A N 1
ATOM 691 C CA . ARG A 1 89 ? 4.570 2.295 -0.059 1.00 92.69 89 ARG A CA 1
ATOM 692 C C . ARG A 1 89 ? 5.245 0.938 -0.189 1.00 92.69 89 ARG A C 1
ATOM 694 O O . ARG A 1 89 ? 6.401 0.858 -0.591 1.00 92.69 89 ARG A O 1
ATOM 701 N N . PHE A 1 90 ? 4.540 -0.132 0.173 1.00 90.81 90 PHE A N 1
ATOM 702 C CA . PHE A 1 90 ? 5.056 -1.486 0.002 1.00 90.81 90 PHE A CA 1
ATOM 703 C C . PHE A 1 90 ? 5.288 -1.803 -1.478 1.00 90.81 90 PHE A C 1
ATOM 705 O O . PHE A 1 90 ? 6.321 -2.360 -1.833 1.00 90.81 90 PHE A O 1
ATOM 712 N N . THR A 1 91 ? 4.352 -1.418 -2.346 1.00 90.81 91 THR A N 1
ATOM 713 C CA . THR A 1 91 ? 4.476 -1.628 -3.791 1.00 90.81 91 THR A CA 1
ATOM 714 C C . THR A 1 91 ? 5.618 -0.803 -4.367 1.00 90.81 91 THR A C 1
ATOM 716 O O . THR A 1 91 ? 6.415 -1.353 -5.112 1.00 90.81 91 THR A O 1
ATOM 719 N N . GLU A 1 92 ? 5.739 0.473 -3.999 1.00 89.56 92 GLU A N 1
ATOM 720 C CA . GLU A 1 92 ? 6.830 1.354 -4.430 1.00 89.56 92 GLU A CA 1
ATOM 721 C C . GLU A 1 92 ? 8.197 0.771 -4.059 1.00 89.56 92 GLU A C 1
ATOM 723 O O . GLU A 1 92 ? 9.046 0.614 -4.933 1.00 89.56 92 GLU A O 1
ATOM 728 N N . TYR A 1 93 ? 8.360 0.331 -2.808 1.00 86.38 93 TYR A N 1
ATOM 729 C CA . TYR A 1 93 ? 9.591 -0.302 -2.333 1.00 86.38 93 TYR A CA 1
ATOM 730 C C . TYR A 1 93 ? 9.936 -1.580 -3.114 1.00 86.38 93 TYR A C 1
ATOM 732 O O . TYR A 1 93 ? 11.055 -1.746 -3.590 1.00 86.38 93 TYR A O 1
ATOM 740 N N . GLN A 1 94 ? 8.962 -2.473 -3.306 1.00 85.69 94 GLN A N 1
ATOM 741 C CA . GLN A 1 94 ? 9.188 -3.721 -4.042 1.00 85.69 94 GLN A CA 1
ATOM 742 C C . GLN A 1 94 ? 9.451 -3.486 -5.536 1.00 85.69 94 GLN A C 1
ATOM 744 O O . GLN A 1 94 ? 10.166 -4.261 -6.173 1.00 85.69 94 GLN A O 1
ATOM 749 N N . LEU A 1 95 ? 8.832 -2.456 -6.117 1.00 81.56 95 LEU A N 1
ATOM 750 C CA . LEU A 1 95 ? 8.956 -2.154 -7.535 1.00 81.56 95 LEU A CA 1
ATOM 751 C C . LEU A 1 95 ? 10.274 -1.446 -7.842 1.00 81.56 95 LEU A C 1
ATOM 753 O O . LEU A 1 95 ? 10.824 -1.684 -8.910 1.00 81.56 95 LEU A O 1
ATOM 757 N N . GLU A 1 96 ? 10.794 -0.620 -6.935 1.00 81.62 96 GLU A N 1
ATOM 758 C CA . GLU A 1 96 ? 12.102 0.022 -7.090 1.00 81.62 96 GLU A CA 1
ATOM 759 C C . GLU A 1 96 ? 13.217 -1.027 -7.234 1.00 81.62 96 GLU A C 1
ATOM 761 O O . GLU A 1 96 ? 13.925 -1.027 -8.246 1.00 81.62 96 GLU A O 1
ATOM 766 N N . ASP A 1 97 ? 13.265 -2.004 -6.323 1.00 76.31 97 ASP A N 1
ATOM 767 C CA . ASP A 1 97 ? 14.224 -3.116 -6.372 1.00 76.31 97 ASP A CA 1
ATOM 768 C C . ASP A 1 97 ? 14.064 -3.955 -7.656 1.00 76.31 97 ASP A C 1
ATOM 770 O O . ASP A 1 97 ? 15.038 -4.262 -8.353 1.00 76.31 97 ASP A O 1
ATOM 774 N N . ALA A 1 98 ? 12.822 -4.288 -8.027 1.00 73.62 98 ALA A N 1
ATOM 775 C CA . ALA A 1 98 ? 12.545 -5.070 -9.232 1.00 73.62 98 ALA A CA 1
ATOM 776 C C . ALA A 1 98 ? 12.894 -4.311 -10.528 1.00 73.62 98 ALA A C 1
ATOM 778 O O . ALA A 1 98 ? 13.360 -4.904 -11.505 1.00 73.62 98 ALA A O 1
ATOM 779 N N . VAL A 1 99 ? 12.677 -2.993 -10.565 1.00 77.69 99 VAL A N 1
ATOM 780 C CA . VAL A 1 99 ? 12.980 -2.146 -11.727 1.00 77.69 99 VAL A CA 1
ATOM 781 C C . VAL A 1 99 ? 14.485 -1.984 -11.908 1.00 77.69 99 VAL A C 1
ATOM 783 O O . VAL A 1 99 ? 14.952 -2.010 -13.052 1.00 77.69 99 VAL A O 1
ATOM 786 N N . GLU A 1 100 ? 15.257 -1.838 -10.830 1.00 80.12 100 GLU A N 1
ATOM 787 C CA . GLU A 1 100 ? 16.719 -1.798 -10.924 1.00 80.12 100 GLU A CA 1
ATOM 788 C C . GLU A 1 100 ? 17.292 -3.108 -11.471 1.00 80.12 100 GLU A C 1
ATOM 790 O O . GLU A 1 100 ? 18.137 -3.077 -12.374 1.00 80.12 100 GLU A O 1
ATOM 795 N N . GLU A 1 101 ? 16.789 -4.255 -11.010 1.00 78.94 101 GLU A N 1
ATOM 796 C CA . GLU A 1 101 ? 17.248 -5.560 -11.487 1.00 78.94 101 GLU A CA 1
ATOM 797 C C . GLU A 1 101 ? 16.962 -5.762 -12.985 1.00 78.94 101 GLU A C 1
ATOM 799 O O . GLU A 1 101 ? 17.866 -6.113 -13.753 1.00 78.94 101 GLU A O 1
ATOM 804 N N . VAL A 1 102 ? 15.747 -5.433 -13.439 1.00 77.50 102 VAL A N 1
ATOM 805 C CA . VAL A 1 102 ? 15.370 -5.506 -14.863 1.00 77.50 102 VAL A CA 1
ATOM 806 C C . VAL A 1 102 ? 16.202 -4.545 -15.720 1.00 77.50 102 VAL A C 1
ATOM 808 O O . VAL A 1 102 ? 16.622 -4.890 -16.832 1.00 77.50 102 VAL A O 1
ATOM 811 N N . ARG A 1 103 ? 16.474 -3.328 -15.229 1.00 76.00 103 ARG A N 1
ATOM 812 C CA . ARG A 1 103 ? 17.322 -2.358 -15.940 1.00 76.00 103 ARG A CA 1
ATOM 813 C C . ARG A 1 103 ? 18.753 -2.860 -16.078 1.00 76.00 103 ARG A C 1
ATOM 815 O O . ARG A 1 103 ? 19.319 -2.737 -17.166 1.00 76.00 103 ARG A O 1
ATOM 822 N N . ARG A 1 104 ? 19.323 -3.439 -15.018 1.00 78.62 104 ARG A N 1
ATOM 823 C CA . ARG A 1 104 ? 20.672 -4.014 -15.044 1.00 78.62 104 ARG A CA 1
ATOM 824 C C . ARG A 1 104 ? 20.763 -5.140 -16.069 1.00 78.62 104 ARG A C 1
ATOM 826 O O . ARG A 1 104 ? 21.652 -5.108 -16.916 1.00 78.62 104 ARG A O 1
ATOM 833 N N . GLU A 1 105 ? 19.801 -6.061 -16.068 1.00 80.88 105 GLU A N 1
ATOM 834 C CA . GLU A 1 105 ? 19.772 -7.174 -17.021 1.00 80.88 105 GLU A CA 1
ATOM 835 C C . GLU A 1 105 ? 19.644 -6.688 -18.478 1.00 80.88 105 GLU A C 1
ATOM 837 O O . GLU A 1 105 ? 20.346 -7.165 -19.373 1.00 80.88 105 GLU A O 1
ATOM 842 N N . SER A 1 106 ? 18.786 -5.696 -18.734 1.00 73.31 106 SER A N 1
ATOM 843 C CA . SER A 1 106 ? 18.645 -5.089 -20.063 1.00 73.31 106 SER A CA 1
ATOM 844 C C . SER A 1 106 ? 19.947 -4.431 -20.531 1.00 73.31 106 SER A C 1
ATOM 846 O O . SER A 1 106 ? 20.385 -4.643 -21.666 1.00 73.31 106 SER A O 1
ATOM 848 N N . ASN A 1 107 ? 20.609 -3.681 -19.647 1.00 80.00 107 ASN A N 1
ATOM 849 C CA . ASN A 1 107 ? 21.845 -2.980 -19.974 1.00 80.00 107 ASN A CA 1
ATOM 850 C C . ASN A 1 107 ? 23.014 -3.953 -20.208 1.00 80.00 107 ASN A C 1
ATOM 852 O O . ASN A 1 107 ? 23.790 -3.770 -21.143 1.00 80.00 107 ASN A O 1
ATOM 856 N N . GLU A 1 108 ? 23.100 -5.036 -19.432 1.00 81.12 108 GLU A N 1
ATOM 857 C CA . GLU A 1 108 ? 24.079 -6.112 -19.638 1.00 81.12 108 GLU A CA 1
ATOM 858 C C . GLU A 1 108 ? 23.859 -6.838 -20.969 1.00 81.12 108 GLU A C 1
ATOM 860 O O . GLU A 1 108 ? 24.817 -7.093 -21.698 1.00 81.12 108 GLU A O 1
ATOM 865 N N . ARG A 1 109 ? 22.603 -7.101 -21.354 1.00 76.12 109 ARG A N 1
ATOM 866 C CA . ARG A 1 109 ? 22.269 -7.686 -22.664 1.00 76.12 109 ARG A CA 1
ATOM 867 C C . ARG A 1 109 ? 22.616 -6.749 -23.821 1.00 76.12 109 ARG A C 1
ATOM 869 O O . ARG A 1 109 ? 23.086 -7.214 -24.860 1.00 76.12 109 ARG A O 1
ATOM 876 N N . LEU A 1 110 ? 22.397 -5.443 -23.666 1.00 74.12 110 LEU A N 1
ATOM 877 C CA . LEU A 1 110 ? 22.800 -4.443 -24.658 1.00 74.12 110 LEU A CA 1
ATOM 878 C C . LEU A 1 110 ? 24.327 -4.359 -24.764 1.00 74.12 110 LEU A C 1
ATOM 880 O O . LEU A 1 110 ? 24.862 -4.401 -25.870 1.00 74.12 110 LEU A O 1
ATOM 884 N N . ALA A 1 111 ? 25.037 -4.327 -23.635 1.00 74.69 111 ALA A N 1
ATOM 885 C CA . ALA A 1 111 ? 26.496 -4.326 -23.597 1.00 74.69 111 ALA A CA 1
ATOM 886 C C . ALA A 1 111 ? 27.097 -5.612 -24.195 1.00 74.69 111 ALA A C 1
ATOM 888 O O . ALA A 1 111 ? 28.071 -5.550 -24.948 1.00 74.69 111 ALA A O 1
ATOM 889 N N . ALA A 1 112 ? 26.495 -6.774 -23.932 1.00 74.88 112 ALA A N 1
ATOM 890 C CA . ALA A 1 112 ? 26.883 -8.048 -24.534 1.00 74.88 112 ALA A CA 1
ATOM 891 C C . ALA A 1 112 ? 26.717 -8.022 -26.063 1.00 74.88 112 ALA A C 1
ATOM 893 O O . ALA A 1 112 ? 27.667 -8.313 -26.784 1.00 74.88 112 ALA A O 1
ATOM 894 N N . LYS A 1 113 ? 25.565 -7.563 -26.573 1.00 72.12 113 LYS A N 1
ATOM 895 C CA . LYS A 1 113 ? 25.328 -7.424 -28.023 1.00 72.12 113 LYS A CA 1
ATOM 896 C C . LYS A 1 113 ? 26.272 -6.423 -28.693 1.00 72.12 113 LYS A C 1
ATOM 898 O O . LYS A 1 113 ? 26.692 -6.633 -29.828 1.00 72.12 113 LYS A O 1
ATOM 903 N N . LEU A 1 114 ? 26.621 -5.336 -28.005 1.00 67.94 114 LEU A N 1
ATOM 904 C CA . LEU A 1 114 ? 27.571 -4.348 -28.522 1.00 67.94 114 LEU A CA 1
ATOM 905 C C . LEU A 1 114 ? 29.006 -4.894 -28.533 1.00 67.94 114 LEU A C 1
ATOM 907 O O . LEU A 1 114 ? 29.722 -4.705 -29.519 1.00 67.94 114 LEU A O 1
ATOM 911 N N . SER A 1 115 ? 29.417 -5.602 -27.477 1.00 64.44 115 SER A N 1
ATOM 912 C CA . SER A 1 115 ? 30.765 -6.178 -27.354 1.00 64.44 115 SER A CA 1
ATOM 913 C C . SER A 1 115 ? 31.005 -7.387 -28.267 1.00 64.44 115 SER A C 1
ATOM 915 O O . SER A 1 115 ? 32.132 -7.584 -28.729 1.00 64.44 115 SER A O 1
ATOM 917 N N . GLU A 1 116 ? 29.956 -8.126 -28.631 1.00 63.62 116 GLU A N 1
ATOM 918 C CA . GLU A 1 116 ? 30.001 -9.165 -29.669 1.00 63.62 116 GLU A CA 1
ATOM 919 C C . GLU A 1 116 ? 30.369 -8.579 -31.050 1.00 63.62 116 GLU A C 1
ATOM 921 O O . GLU A 1 116 ? 31.018 -9.226 -31.873 1.00 63.62 116 GLU A O 1
ATOM 926 N N . SER A 1 117 ? 30.090 -7.290 -31.277 1.0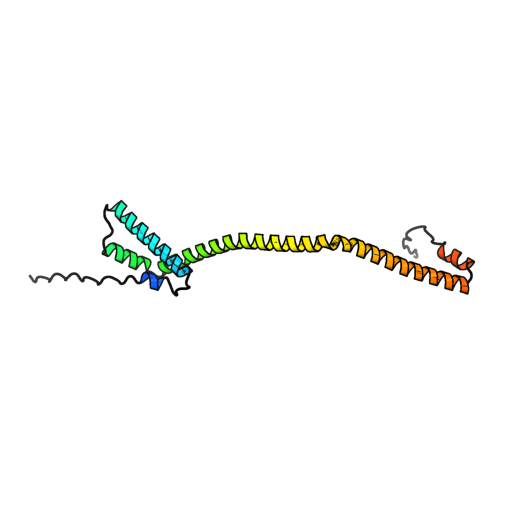0 60.00 117 SER A N 1
ATOM 927 C CA . SER A 1 117 ? 30.413 -6.584 -32.520 1.00 60.00 117 SER A CA 1
ATOM 928 C C . SER A 1 117 ? 31.847 -6.024 -32.588 1.00 60.00 117 SER A C 1
ATOM 930 O O . SER A 1 117 ? 32.138 -5.126 -33.375 1.00 60.00 117 SER A O 1
ATOM 932 N N . LYS A 1 118 ? 32.821 -6.589 -31.862 1.00 57.66 118 LYS A N 1
ATOM 933 C CA . LYS A 1 118 ? 34.255 -6.295 -32.098 1.00 57.66 118 LYS A CA 1
ATOM 934 C C . LYS A 1 118 ? 34.678 -6.550 -33.566 1.00 57.66 118 LYS A C 1
ATOM 936 O O . LYS A 1 118 ? 35.666 -5.989 -34.036 1.00 57.66 118 LYS A O 1
ATOM 941 N N . SER A 1 119 ? 33.897 -7.343 -34.312 1.00 61.38 119 SER A N 1
ATOM 942 C CA . SER A 1 119 ? 33.994 -7.527 -35.770 1.00 61.38 119 SER A CA 1
ATOM 943 C C . SER A 1 119 ? 33.504 -6.329 -36.602 1.00 61.38 119 SER A C 1
ATOM 945 O O . SER A 1 119 ? 33.989 -6.131 -37.711 1.00 61.38 119 SER A O 1
ATOM 947 N N . TRP A 1 120 ? 32.580 -5.507 -36.095 1.00 65.75 120 TRP A N 1
ATOM 948 C CA . TRP A 1 120 ? 31.954 -4.411 -36.849 1.00 65.75 120 TRP A CA 1
ATOM 949 C C . TRP A 1 120 ? 32.961 -3.341 -37.277 1.00 65.75 120 TRP A C 1
ATOM 951 O O . TRP A 1 120 ? 32.918 -2.874 -38.411 1.00 65.75 120 TRP A O 1
ATOM 961 N N . GLY A 1 121 ? 33.941 -3.023 -36.425 1.00 72.56 121 GLY A N 1
ATOM 962 C CA . GLY A 1 121 ? 35.020 -2.097 -36.782 1.00 72.56 121 GLY A CA 1
ATOM 963 C C . GLY A 1 121 ? 35.889 -2.599 -37.942 1.00 72.56 121 GLY A C 1
ATOM 964 O O . GLY A 1 121 ? 36.273 -1.812 -38.805 1.00 72.56 121 GLY A O 1
ATOM 965 N N . ARG A 1 122 ? 36.150 -3.915 -38.012 1.00 77.25 122 ARG A N 1
ATOM 966 C CA . ARG A 1 122 ? 36.838 -4.526 -39.163 1.00 77.25 122 ARG A CA 1
ATOM 967 C C . ARG A 1 122 ? 35.970 -4.472 -40.416 1.00 77.25 122 ARG A C 1
ATOM 969 O O . ARG A 1 122 ? 36.466 -4.067 -41.456 1.00 77.25 122 ARG A O 1
ATOM 976 N N . SER A 1 123 ? 34.677 -4.763 -40.300 1.00 74.25 123 SER A N 1
ATOM 977 C CA . SER A 1 123 ? 33.740 -4.688 -41.427 1.00 74.25 123 SER A CA 1
ATOM 978 C C . SER A 1 123 ? 33.582 -3.265 -41.982 1.00 74.25 123 SER A C 1
ATOM 980 O O . SER A 1 123 ? 33.498 -3.089 -43.195 1.00 74.25 123 SER A O 1
ATOM 982 N N . ILE A 1 124 ? 33.600 -2.232 -41.130 1.00 77.38 124 ILE A N 1
ATOM 983 C CA . ILE A 1 124 ? 33.615 -0.830 -41.585 1.00 77.38 124 ILE A CA 1
ATOM 984 C C . ILE A 1 124 ? 34.943 -0.495 -42.272 1.00 77.38 124 ILE A C 1
ATOM 986 O O . ILE A 1 124 ? 34.939 0.141 -43.325 1.00 77.38 124 ILE A O 1
ATOM 990 N N . ALA A 1 125 ? 36.078 -0.926 -41.710 1.00 80.81 125 ALA A N 1
ATOM 991 C CA . ALA A 1 125 ? 37.385 -0.704 -42.326 1.00 80.81 125 ALA A CA 1
ATOM 992 C C . ALA A 1 125 ? 37.484 -1.380 -43.706 1.00 80.81 125 ALA A C 1
ATOM 994 O O . ALA A 1 125 ? 37.952 -0.763 -44.659 1.00 80.81 125 ALA A O 1
ATOM 995 N N . GLU A 1 126 ? 36.976 -2.605 -43.843 1.00 79.88 126 GLU A N 1
ATOM 996 C CA . GLU A 1 126 ? 36.896 -3.330 -45.116 1.00 79.88 126 GLU A CA 1
ATOM 997 C C . GLU A 1 126 ? 35.997 -2.610 -46.134 1.00 79.88 126 GLU A C 1
ATOM 999 O O . GLU A 1 126 ? 36.382 -2.463 -47.295 1.00 79.88 126 GLU A O 1
ATOM 1004 N N . ALA A 1 127 ? 34.844 -2.081 -45.709 1.00 84.19 127 ALA A N 1
ATOM 1005 C CA . ALA A 1 127 ? 33.953 -1.306 -46.576 1.00 84.19 127 ALA A CA 1
ATOM 1006 C C . ALA A 1 127 ? 34.580 0.025 -47.040 1.00 84.19 127 ALA A C 1
ATOM 1008 O O . ALA A 1 127 ? 34.440 0.419 -48.203 1.00 84.19 127 ALA A O 1
ATOM 1009 N N . LEU A 1 128 ? 35.321 0.708 -46.162 1.00 87.88 128 LEU A N 1
ATOM 1010 C CA . LEU A 1 128 ? 36.060 1.925 -46.510 1.00 87.88 128 LEU A CA 1
ATOM 1011 C C . LEU A 1 128 ? 37.181 1.635 -47.509 1.00 87.88 128 LEU A C 1
ATOM 1013 O O . LEU A 1 128 ? 37.312 2.336 -48.510 1.00 87.88 128 LEU A O 1
ATOM 1017 N N . VAL A 1 129 ? 37.948 0.567 -47.287 1.00 87.25 129 VAL A N 1
ATOM 1018 C CA . VAL A 1 129 ? 39.009 0.145 -48.207 1.00 87.25 129 VAL A CA 1
ATOM 1019 C C . VAL A 1 129 ? 38.416 -0.231 -49.566 1.00 87.25 129 VAL A C 1
ATOM 1021 O O . VAL A 1 129 ? 38.884 0.259 -50.593 1.00 87.25 129 VAL A O 1
ATOM 1024 N N . GLY A 1 130 ? 37.341 -1.023 -49.588 1.00 84.06 130 GLY A N 1
ATOM 1025 C CA . GLY A 1 130 ? 36.651 -1.409 -50.819 1.00 84.06 130 GLY A CA 1
ATOM 1026 C C . GLY A 1 130 ? 36.120 -0.211 -51.611 1.00 84.06 130 GLY A C 1
ATOM 1027 O O . GLY A 1 130 ? 36.328 -0.133 -52.822 1.00 84.06 130 GLY A O 1
ATOM 1028 N N . SER A 1 131 ? 35.494 0.760 -50.940 1.00 86.31 131 SER A N 1
ATOM 1029 C CA . SER A 1 131 ? 34.989 1.967 -51.611 1.00 86.31 131 SER A CA 1
ATOM 1030 C C . SER A 1 131 ? 36.114 2.853 -52.163 1.00 86.31 131 SER A C 1
ATOM 1032 O O . SER A 1 131 ? 35.988 3.371 -53.275 1.00 86.31 131 SER A O 1
ATOM 1034 N N . LEU A 1 132 ? 37.252 2.952 -51.466 1.00 91.75 132 LEU A N 1
ATOM 1035 C CA . LEU A 1 132 ? 38.434 3.662 -51.958 1.00 91.75 132 LEU A CA 1
ATOM 1036 C C . LEU A 1 132 ? 39.049 2.977 -53.189 1.00 91.75 132 LEU A C 1
ATOM 1038 O O . LEU A 1 132 ? 39.433 3.655 -54.143 1.00 91.75 132 LEU A O 1
ATOM 1042 N N . PHE A 1 133 ? 39.089 1.641 -53.211 1.00 93.44 133 PHE A N 1
ATOM 1043 C CA . PHE A 1 133 ? 39.552 0.878 -54.372 1.00 93.44 133 PHE A CA 1
ATOM 1044 C C . PHE A 1 133 ? 38.682 1.115 -55.604 1.00 93.44 133 PHE A C 1
ATOM 1046 O O . PHE A 1 133 ? 39.217 1.344 -56.686 1.00 93.44 133 PHE A O 1
ATOM 1053 N N . VAL A 1 134 ? 37.356 1.105 -55.452 1.00 91.88 134 VAL A N 1
ATOM 1054 C CA . VAL A 1 134 ? 36.432 1.361 -56.567 1.00 91.88 134 VAL A CA 1
ATOM 1055 C C . VAL A 1 134 ? 36.602 2.783 -57.104 1.00 91.88 134 VAL A C 1
ATOM 1057 O O . VAL A 1 134 ? 36.671 2.971 -58.319 1.00 91.88 134 VAL A O 1
ATOM 1060 N N . ALA A 1 135 ? 36.726 3.777 -56.220 1.00 91.12 135 ALA A N 1
ATOM 1061 C CA . ALA A 1 135 ? 36.963 5.162 -56.619 1.00 91.12 135 ALA A CA 1
ATOM 1062 C C . ALA A 1 135 ? 38.300 5.325 -57.362 1.00 91.12 135 ALA A C 1
ATOM 1064 O O . ALA A 1 135 ? 38.354 5.948 -58.423 1.00 91.12 135 ALA A O 1
ATOM 1065 N N . MET A 1 136 ? 39.367 4.708 -56.849 1.00 93.56 136 MET A N 1
ATOM 1066 C CA . MET A 1 136 ? 40.683 4.702 -57.489 1.00 93.56 136 MET A CA 1
ATOM 1067 C C . MET A 1 136 ? 40.648 4.004 -58.853 1.00 93.56 136 MET A C 1
ATOM 1069 O O . MET A 1 136 ? 41.244 4.494 -59.810 1.00 93.56 136 MET A O 1
ATOM 1073 N N . MET A 1 137 ? 39.922 2.890 -58.967 1.00 94.44 137 MET A N 1
ATOM 1074 C CA . MET A 1 137 ? 39.780 2.158 -60.224 1.00 94.44 137 MET A CA 1
ATOM 1075 C C . MET A 1 137 ? 39.056 3.001 -61.282 1.00 94.44 137 MET A C 1
ATOM 1077 O O . MET A 1 137 ? 39.492 3.054 -62.431 1.00 94.44 137 MET A O 1
ATOM 1081 N N . TRP A 1 138 ? 37.997 3.714 -60.890 1.00 95.06 138 TRP A N 1
ATOM 1082 C CA . TRP A 1 138 ? 37.299 4.658 -61.764 1.00 95.06 138 TRP A CA 1
ATOM 1083 C C . TRP A 1 138 ? 38.189 5.821 -62.201 1.00 95.06 138 TRP A C 1
ATOM 1085 O O . TRP A 1 138 ? 38.227 6.147 -63.387 1.00 95.06 138 TRP A O 1
ATOM 1095 N N . ALA A 1 139 ? 38.936 6.416 -61.270 1.00 90.75 139 ALA A N 1
ATOM 1096 C CA . ALA A 1 139 ? 39.865 7.497 -61.580 1.00 90.75 139 ALA A CA 1
ATOM 1097 C C . ALA A 1 139 ? 40.937 7.044 -62.584 1.00 90.75 139 ALA A C 1
ATOM 1099 O O . ALA A 1 139 ? 41.183 7.721 -63.582 1.00 90.75 139 ALA A O 1
ATOM 1100 N N . LEU A 1 140 ? 41.521 5.862 -62.371 1.00 92.06 140 LEU A N 1
ATOM 1101 C CA . LEU A 1 140 ? 42.534 5.291 -63.257 1.00 92.06 140 LEU A CA 1
ATOM 1102 C C . LEU A 1 140 ? 41.977 4.997 -64.658 1.00 92.06 140 LEU A C 1
ATOM 1104 O O . LEU A 1 140 ? 42.648 5.251 -65.657 1.00 92.06 140 LEU A O 1
ATOM 1108 N N . LEU A 1 141 ? 40.735 4.516 -64.750 1.00 92.62 141 LEU A N 1
ATOM 1109 C CA . LEU A 1 141 ? 40.072 4.260 -66.029 1.00 92.62 141 LEU A CA 1
ATOM 1110 C C . LEU A 1 141 ? 39.871 5.559 -66.826 1.00 92.62 141 LEU A C 1
ATOM 1112 O O . LEU A 1 141 ? 40.180 5.601 -68.018 1.00 92.62 141 LEU A O 1
ATOM 1116 N N . VAL A 1 142 ? 39.426 6.637 -66.170 1.00 88.69 142 VAL A N 1
ATOM 1117 C CA . VAL A 1 142 ? 39.289 7.964 -66.799 1.00 88.69 142 VAL A CA 1
ATOM 1118 C C . VAL A 1 142 ? 40.638 8.473 -67.309 1.00 88.69 142 VAL A C 1
ATOM 1120 O O . VAL A 1 142 ? 40.728 8.924 -68.451 1.00 88.69 142 VAL A O 1
ATOM 1123 N N . VAL A 1 143 ? 41.692 8.339 -66.498 1.00 86.06 143 VAL A N 1
ATOM 1124 C CA . VAL A 1 143 ? 43.067 8.700 -66.869 1.00 86.06 143 VAL A CA 1
ATOM 1125 C C . VAL A 1 143 ? 43.525 7.957 -68.123 1.00 86.06 143 VAL A C 1
ATOM 1127 O O . VAL A 1 143 ? 44.003 8.590 -69.061 1.00 86.06 143 VAL A O 1
ATOM 1130 N N . LEU A 1 144 ? 43.347 6.634 -68.181 1.00 86.56 144 LEU A N 1
ATOM 1131 C CA . LEU A 1 144 ? 43.772 5.830 -69.330 1.00 86.56 144 LEU A CA 1
ATOM 1132 C C . LEU A 1 144 ? 43.004 6.183 -70.609 1.00 86.56 144 LEU A C 1
ATOM 1134 O O . LEU A 1 144 ? 43.612 6.317 -71.672 1.00 86.56 144 LEU A O 1
ATOM 1138 N N . LEU A 1 145 ? 41.683 6.368 -70.521 1.00 85.88 145 LEU A N 1
ATOM 1139 C CA . LEU A 1 145 ? 40.874 6.766 -71.676 1.00 85.88 145 LEU A CA 1
ATOM 1140 C C . LEU A 1 145 ? 41.265 8.154 -72.192 1.00 85.88 145 LEU A C 1
ATOM 1142 O O . LEU A 1 145 ? 41.354 8.359 -73.405 1.00 85.88 145 LEU A O 1
ATOM 1146 N N . TYR A 1 146 ? 41.518 9.100 -71.287 1.00 79.44 146 TYR A N 1
ATOM 1147 C CA . TYR A 1 146 ? 41.922 10.453 -71.652 1.00 79.44 146 TYR A CA 1
ATOM 1148 C C . TYR A 1 146 ? 43.336 10.483 -72.244 1.00 79.44 146 TYR A C 1
ATOM 1150 O O . TYR A 1 146 ? 43.546 11.085 -73.299 1.00 79.44 146 TYR A O 1
ATOM 1158 N N . ALA A 1 147 ? 44.281 9.763 -71.633 1.00 79.50 147 ALA A N 1
ATOM 1159 C CA . ALA A 1 147 ? 45.646 9.615 -72.128 1.00 79.50 147 ALA A CA 1
ATOM 1160 C C . ALA A 1 147 ? 45.684 9.002 -73.537 1.00 79.50 147 ALA A C 1
ATOM 1162 O O . ALA A 1 147 ? 46.389 9.519 -74.401 1.00 79.50 147 ALA A O 1
ATOM 1163 N N . ASN A 1 148 ? 44.879 7.964 -73.797 1.00 82.88 148 ASN A N 1
ATOM 1164 C CA . ASN A 1 148 ? 44.787 7.338 -75.119 1.00 82.88 148 ASN A CA 1
ATOM 1165 C C . ASN A 1 148 ? 44.155 8.264 -76.176 1.00 82.88 148 ASN A C 1
ATOM 1167 O O . ASN A 1 148 ? 44.542 8.236 -77.340 1.00 82.88 148 ASN A O 1
ATOM 1171 N N . LYS A 1 149 ? 43.177 9.099 -75.795 1.00 76.06 149 LYS A N 1
ATOM 1172 C CA . LYS A 1 149 ? 42.463 9.971 -76.742 1.00 76.06 149 LYS A CA 1
ATOM 1173 C C . LYS A 1 149 ? 43.187 11.294 -77.035 1.00 76.06 149 LYS A C 1
ATOM 1175 O O . LYS A 1 149 ? 43.037 11.822 -78.133 1.00 76.06 149 LYS A O 1
ATOM 1180 N N . VAL A 1 150 ? 43.914 11.860 -76.067 1.00 71.44 150 VAL A N 1
ATOM 1181 C CA . VAL A 1 150 ? 44.409 13.256 -76.113 1.00 71.44 150 VAL A CA 1
ATOM 1182 C C . VAL A 1 150 ? 45.942 13.366 -76.020 1.00 71.44 150 VAL A C 1
ATOM 1184 O O . VAL A 1 150 ? 46.500 14.394 -76.410 1.00 71.44 150 VAL A O 1
ATOM 1187 N N . GLY A 1 151 ? 46.633 12.305 -75.585 1.00 69.56 151 GLY A N 1
ATOM 1188 C CA . GLY A 1 151 ? 48.081 12.288 -75.354 1.00 69.56 151 GLY A CA 1
ATOM 1189 C C . GLY A 1 151 ? 48.457 12.698 -73.924 1.00 69.56 151 GLY A C 1
ATOM 1190 O O . GLY A 1 151 ? 47.874 13.615 -73.342 1.00 69.56 151 GLY A O 1
ATOM 1191 N N . THR A 1 152 ? 49.444 12.010 -73.343 1.00 66.94 152 THR A N 1
ATOM 1192 C CA . THR A 1 152 ? 49.846 12.122 -71.925 1.00 66.94 152 THR A CA 1
ATOM 1193 C C . THR A 1 152 ? 50.370 13.504 -71.531 1.00 66.94 152 THR A C 1
ATOM 1195 O O . THR A 1 152 ? 50.202 13.922 -70.386 1.00 66.94 152 THR A O 1
ATOM 1198 N N . ASP A 1 153 ? 50.945 14.240 -72.484 1.00 63.88 153 ASP A N 1
ATOM 1199 C CA . ASP A 1 153 ? 51.637 15.510 -72.227 1.00 63.88 153 ASP A CA 1
ATOM 1200 C C . ASP A 1 153 ? 50.682 16.654 -71.861 1.00 63.88 153 ASP A C 1
ATOM 1202 O O . ASP A 1 153 ? 51.024 17.525 -71.062 1.00 63.88 153 ASP A O 1
ATOM 1206 N N . LYS A 1 154 ? 49.457 16.643 -72.406 1.00 65.31 154 LYS A N 1
ATOM 1207 C CA . LYS A 1 154 ? 48.420 17.629 -72.054 1.00 65.31 154 LYS A CA 1
ATOM 1208 C C . LYS A 1 154 ? 47.780 17.308 -70.702 1.00 65.31 154 LYS A C 1
ATOM 1210 O O . LYS A 1 154 ? 47.535 18.206 -69.909 1.00 65.31 154 LYS A O 1
ATOM 1215 N N . MET A 1 155 ? 47.594 16.021 -70.407 1.00 64.94 155 MET A N 1
ATOM 1216 C CA . MET A 1 155 ? 46.983 15.554 -69.161 1.00 64.94 155 MET A CA 1
ATOM 1217 C C . MET A 1 155 ? 47.847 15.854 -67.922 1.00 64.94 155 MET A C 1
ATOM 1219 O O . MET A 1 155 ? 47.324 16.314 -66.909 1.00 64.94 155 MET A O 1
ATOM 1223 N N . ALA A 1 156 ? 49.163 15.618 -67.987 1.00 65.62 156 ALA A N 1
ATOM 1224 C CA . ALA A 1 156 ? 50.058 15.891 -66.859 1.00 65.62 156 ALA A CA 1
ATOM 1225 C C . ALA A 1 156 ? 50.106 17.389 -66.516 1.00 65.62 156 ALA A C 1
ATOM 1227 O O . ALA A 1 156 ? 50.155 17.751 -65.343 1.00 65.62 156 ALA A O 1
ATOM 1228 N N . LYS A 1 157 ? 50.031 18.254 -67.534 1.00 68.25 157 LYS A N 1
ATOM 1229 C CA . LYS A 1 157 ? 50.039 19.708 -67.367 1.00 68.25 157 LYS A CA 1
ATOM 1230 C C . LYS A 1 157 ? 48.763 20.233 -66.696 1.00 68.25 157 LYS A C 1
ATOM 1232 O O . LYS A 1 157 ? 48.861 21.099 -65.838 1.00 68.25 157 LYS A O 1
ATOM 1237 N N . ASP A 1 158 ? 47.602 19.669 -67.024 1.00 70.31 158 ASP A N 1
ATOM 1238 C CA . ASP A 1 158 ? 46.318 20.102 -66.455 1.00 70.31 158 ASP A CA 1
ATOM 1239 C C . ASP A 1 158 ? 46.090 19.593 -65.015 1.00 70.31 158 ASP A C 1
ATOM 1241 O O . ASP A 1 158 ? 45.427 20.263 -64.227 1.00 70.31 158 ASP A O 1
ATOM 1245 N N . ILE A 1 159 ? 46.643 18.430 -64.640 1.00 69.31 159 ILE A N 1
ATOM 1246 C CA . ILE A 1 159 ? 46.443 17.828 -63.303 1.00 69.31 159 ILE A CA 1
ATOM 1247 C C . ILE A 1 159 ? 47.475 18.312 -62.272 1.00 69.31 159 ILE A C 1
ATOM 1249 O O . ILE A 1 159 ? 47.132 18.474 -61.102 1.00 69.31 159 ILE A O 1
ATOM 1253 N N . PHE A 1 160 ? 48.732 18.542 -62.672 1.00 67.25 160 PHE A N 1
ATOM 1254 C CA . PHE A 1 160 ? 49.794 18.960 -61.741 1.00 67.25 160 PHE A CA 1
ATOM 1255 C C . PHE A 1 160 ? 49.892 20.477 -61.528 1.00 67.25 160 PHE A C 1
ATOM 1257 O O . PHE A 1 160 ? 50.578 20.907 -60.602 1.00 67.25 160 PHE A O 1
ATOM 1264 N N . SER A 1 161 ? 49.189 21.298 -62.313 1.00 60.44 161 SER A N 1
ATOM 1265 C CA . SER A 1 161 ? 49.051 22.738 -62.057 1.00 60.44 161 SER A CA 1
ATOM 1266 C C . SER A 1 161 ? 47.906 23.037 -61.080 1.00 60.44 161 SER A C 1
ATOM 1268 O O . SER A 1 161 ? 47.018 23.835 -61.366 1.00 60.44 161 SER A O 1
ATOM 1270 N N . ILE A 1 162 ? 47.934 22.406 -59.902 1.00 53.66 162 ILE A N 1
ATOM 1271 C CA . ILE A 1 162 ? 47.178 22.899 -58.747 1.00 53.66 162 ILE A CA 1
ATOM 1272 C C . ILE A 1 162 ? 47.909 24.148 -58.242 1.00 53.66 162 ILE A C 1
ATOM 1274 O O . ILE A 1 162 ? 48.946 24.068 -57.584 1.00 53.66 162 ILE A O 1
ATOM 1278 N N . ASP A 1 163 ? 47.373 25.306 -58.617 1.00 51.44 163 ASP A N 1
ATOM 1279 C CA . ASP A 1 163 ? 47.795 26.623 -58.154 1.00 51.44 163 ASP A CA 1
ATOM 1280 C C . ASP A 1 163 ? 47.398 26.780 -56.676 1.00 51.44 163 ASP A C 1
ATOM 1282 O O . ASP A 1 163 ? 46.245 27.038 -56.327 1.00 51.44 163 ASP A O 1
ATOM 1286 N N . LEU A 1 164 ? 48.349 26.524 -55.781 1.00 53.94 164 LEU A N 1
ATOM 1287 C CA . LEU A 1 164 ? 48.243 26.826 -54.356 1.00 53.94 164 LEU A CA 1
ATOM 1288 C C . LEU A 1 164 ? 48.920 28.174 -54.092 1.00 53.94 164 LEU A C 1
ATOM 1290 O O . LEU A 1 164 ? 50.008 28.193 -53.517 1.00 53.94 164 LEU A O 1
ATOM 1294 N N . ASN A 1 165 ? 48.305 29.306 -54.469 1.00 39.44 165 ASN A N 1
ATOM 1295 C CA . ASN A 1 165 ? 48.614 30.559 -53.773 1.00 39.44 165 ASN A CA 1
ATOM 1296 C C . ASN A 1 165 ? 47.561 31.687 -53.849 1.00 39.44 165 ASN A C 1
ATOM 1298 O O . ASN A 1 165 ? 47.109 32.096 -54.913 1.00 39.44 165 ASN A O 1
ATOM 1302 N N . SER A 1 166 ? 47.362 32.293 -52.671 1.00 46.09 166 SER A N 1
ATOM 1303 C CA . SER A 1 166 ? 46.902 33.657 -52.344 1.00 46.09 166 SER A CA 1
ATOM 1304 C C . SER A 1 166 ? 45.401 34.030 -52.312 1.00 46.09 166 SER A C 1
ATOM 1306 O O . SER A 1 166 ? 44.699 34.106 -53.311 1.00 46.09 166 SER A O 1
ATOM 1308 N N . SER A 1 167 ? 44.981 34.344 -51.079 1.00 41.59 167 SER A N 1
ATOM 1309 C CA . SER A 1 167 ? 43.699 34.839 -50.549 1.00 41.59 167 SER A CA 1
ATOM 1310 C C . SER A 1 167 ? 43.295 36.286 -50.973 1.00 41.59 167 SER A C 1
ATOM 1312 O O . SER A 1 167 ? 43.867 36.854 -51.896 1.00 41.59 167 SER A O 1
ATOM 1314 N N . PRO A 1 168 ? 42.326 36.919 -50.273 1.00 46.50 168 PRO A N 1
ATOM 1315 C CA . PRO A 1 168 ? 41.027 37.399 -50.759 1.00 46.50 168 PRO A CA 1
ATOM 1316 C C . PRO A 1 168 ? 41.053 38.801 -51.411 1.00 46.50 168 PRO A C 1
ATOM 1318 O O . PRO A 1 168 ? 41.637 39.739 -50.871 1.00 46.50 168 PRO A O 1
ATOM 1321 N N . GLN A 1 169 ? 40.328 39.001 -52.518 1.00 37.34 169 GLN A N 1
ATOM 1322 C CA . GLN A 1 169 ? 40.169 40.335 -53.110 1.00 37.34 169 GLN A CA 1
ATOM 1323 C C . GLN A 1 169 ? 38.971 41.086 -52.512 1.00 37.34 169 GLN A C 1
ATOM 1325 O O . GLN A 1 169 ? 37.805 40.822 -52.796 1.00 37.34 169 GLN A O 1
ATOM 1330 N N . GLN A 1 170 ? 39.328 42.042 -51.660 1.00 37.12 170 GLN A N 1
ATOM 1331 C CA . GLN A 1 170 ? 38.545 43.154 -51.143 1.00 37.12 170 GLN A CA 1
ATOM 1332 C C . GLN A 1 170 ? 37.880 43.950 -52.279 1.00 37.12 170 GLN A C 1
ATOM 1334 O O . GLN A 1 170 ? 38.543 44.473 -53.172 1.00 37.12 170 GLN A O 1
ATOM 1339 N N . SER A 1 171 ? 36.554 44.044 -52.230 1.00 45.34 171 SER A N 1
ATOM 1340 C CA . SER A 1 171 ? 35.731 44.847 -53.131 1.00 45.34 171 SER A CA 1
ATOM 1341 C C . SER A 1 171 ? 35.817 46.337 -52.782 1.00 45.34 171 SER A C 1
ATOM 1343 O O . SER A 1 171 ? 35.347 46.746 -51.722 1.00 45.34 171 SER A O 1
ATOM 1345 N N . SER A 1 172 ? 36.333 47.141 -53.711 1.00 46.81 172 SER A N 1
ATOM 1346 C CA . SER A 1 172 ? 36.159 48.598 -53.753 1.00 46.81 172 SER A CA 1
ATOM 1347 C C . SER A 1 172 ? 35.821 49.022 -55.184 1.00 46.81 172 SER A C 1
ATOM 1349 O O . SER A 1 172 ? 36.573 48.674 -56.093 1.00 46.81 172 SER A O 1
ATOM 1351 N N . PRO A 1 173 ? 34.767 49.825 -55.401 1.00 49.25 173 PRO A N 1
ATOM 1352 C CA . PRO A 1 173 ? 34.647 50.653 -56.596 1.00 49.25 173 PRO A CA 1
ATOM 1353 C C . PRO A 1 173 ? 34.826 52.148 -56.264 1.00 49.25 173 PRO A C 1
ATOM 1355 O O . PRO A 1 173 ? 34.119 52.726 -55.443 1.00 49.25 173 PRO A O 1
ATOM 1358 N N . GLN A 1 174 ? 35.799 52.750 -56.945 1.00 52.97 174 GLN A N 1
ATOM 1359 C CA . GLN A 1 174 ? 36.051 54.185 -57.182 1.00 52.97 174 GLN A CA 1
ATOM 1360 C C . GLN A 1 174 ? 35.178 54.676 -58.387 1.00 52.97 174 GLN A C 1
ATOM 1362 O O . GLN A 1 174 ? 34.627 53.820 -59.077 1.00 52.97 174 GLN A O 1
ATOM 1367 N N . PRO A 1 175 ? 35.184 55.956 -58.842 1.00 57.94 175 PRO A N 1
ATOM 1368 C CA . PRO A 1 175 ? 34.844 57.235 -58.189 1.00 57.94 175 PRO A CA 1
ATOM 1369 C C . PRO A 1 175 ? 33.945 58.182 -59.065 1.00 57.94 175 PRO A C 1
ATOM 1371 O O . PRO A 1 175 ? 33.597 57.863 -60.197 1.00 57.94 175 PRO A O 1
ATOM 1374 N N . ALA A 1 176 ? 33.711 59.405 -58.545 1.00 45.97 176 ALA A N 1
ATOM 1375 C CA . ALA A 1 176 ? 33.750 60.730 -59.221 1.00 45.97 176 ALA A CA 1
ATOM 1376 C C . ALA A 1 176 ? 32.459 61.493 -59.642 1.00 45.97 176 ALA A C 1
ATOM 1378 O O . ALA A 1 176 ? 31.747 61.104 -60.559 1.00 45.97 176 ALA A O 1
ATOM 1379 N N . SER A 1 177 ? 32.319 62.711 -59.073 1.00 45.91 177 SER A N 1
ATOM 1380 C CA . SER A 1 177 ? 32.284 64.037 -59.753 1.00 45.91 177 SER A CA 1
ATOM 1381 C C . SER A 1 177 ? 31.110 64.961 -59.365 1.00 45.91 177 SER A C 1
ATOM 1383 O O . SER A 1 177 ? 29.990 64.785 -59.837 1.00 45.91 177 SER A O 1
ATOM 1385 N N . LYS A 1 178 ? 31.381 66.006 -58.566 1.00 41.53 178 LYS A N 1
ATOM 1386 C CA . LYS A 1 178 ? 31.580 67.393 -59.036 1.00 41.53 178 LYS A CA 1
ATOM 1387 C C . LYS A 1 178 ? 32.214 68.252 -57.944 1.00 41.53 178 LYS A C 1
ATOM 1389 O O . LYS A 1 178 ? 31.904 67.998 -56.762 1.00 41.53 178 LYS A O 1
#

pLDDT: mean 79.51, std 17.82, range [37.12, 97.75]

Sequence (178 aa):
MSAQPLASGSITPPTPHTTYSSLVESDADLVGHVAYAFYKRDKLKFCEHIRATHGRSPTQQEVDVFIQTCNLDTRLQGYRAEAEVLLERFTEYQLEDAVEEVRRESNERLAAKLSESKSWGRSIAEALVGSLFVAMMWALLVVLLYANKVGTDKMAKDIFSIDLNSSPQQSSPQPASK

Foldseek 3Di:
DDDDDDDDDPPDPQDPLCQLVLQDVDPPPQLSVQLVVVLVVVLVVQQVVCCVPVVDGDDSVRSSVSSVVCSPPVNSVVSSVVSVVVVVVVCVVVVVVVVVVVVVVVVVVVVVVVVVVPVVVVVVVVVVVVVVVVVVVVVVVVLVVCCVPPNPVVVCVVVVPPDPDDDDDDDDDDDDDD